Protein AF-A0A969KHZ1-F1 (afdb_monomer)

Structure (mmCIF, N/CA/C/O backbone):
data_AF-A0A969KHZ1-F1
#
_entry.id   AF-A0A969KHZ1-F1
#
loop_
_atom_site.group_PDB
_atom_site.id
_atom_site.type_symbol
_atom_site.label_atom_id
_atom_site.label_alt_id
_atom_site.label_comp_id
_atom_site.label_asym_id
_atom_site.label_entity_id
_atom_site.label_seq_id
_atom_site.pdbx_PDB_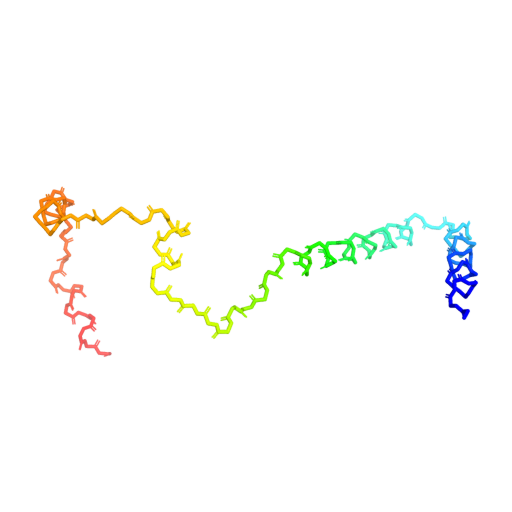ins_code
_atom_site.Cartn_x
_atom_site.Cartn_y
_atom_site.Cartn_z
_atom_site.occupancy
_atom_site.B_iso_or_equiv
_atom_site.auth_seq_id
_atom_site.auth_comp_id
_atom_site.auth_asym_id
_atom_site.auth_atom_id
_atom_site.pdbx_PDB_model_num
ATOM 1 N N . MET A 1 1 ? 36.018 -8.368 -14.379 1.00 44.25 1 MET A N 1
ATOM 2 C CA . MET A 1 1 ? 35.699 -7.680 -15.649 1.00 44.25 1 MET A CA 1
ATOM 3 C C . MET A 1 1 ? 34.342 -8.171 -16.155 1.00 44.25 1 MET A C 1
ATOM 5 O O . MET A 1 1 ? 34.276 -9.265 -16.685 1.00 44.25 1 MET A O 1
ATOM 9 N N . MET A 1 2 ? 33.254 -7.427 -15.921 1.00 46.97 2 MET A N 1
ATOM 10 C CA . MET A 1 2 ? 31.876 -7.800 -16.333 1.00 46.97 2 MET A CA 1
ATOM 11 C C . MET A 1 2 ? 31.159 -6.683 -17.117 1.00 46.97 2 MET A C 1
ATOM 13 O O . MET A 1 2 ? 30.016 -6.833 -17.529 1.00 46.97 2 MET A O 1
ATOM 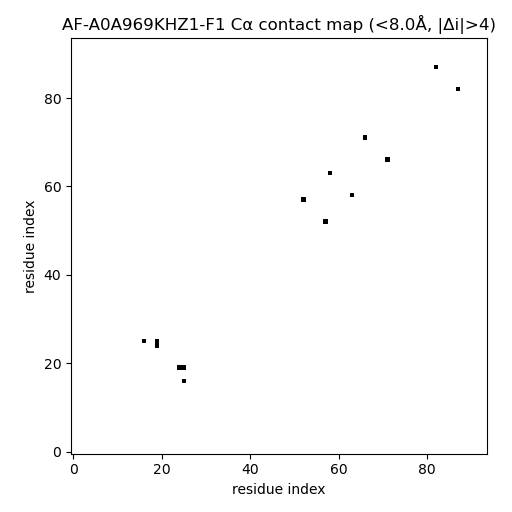17 N N . THR A 1 3 ? 31.819 -5.545 -17.337 1.00 57.31 3 THR A N 1
ATOM 18 C CA . THR A 1 3 ? 31.230 -4.364 -17.988 1.00 57.31 3 THR A CA 1
ATOM 19 C C . THR A 1 3 ? 31.350 -4.412 -19.512 1.00 57.31 3 THR A C 1
ATOM 21 O O . THR A 1 3 ? 30.425 -3.999 -20.206 1.00 57.31 3 THR A O 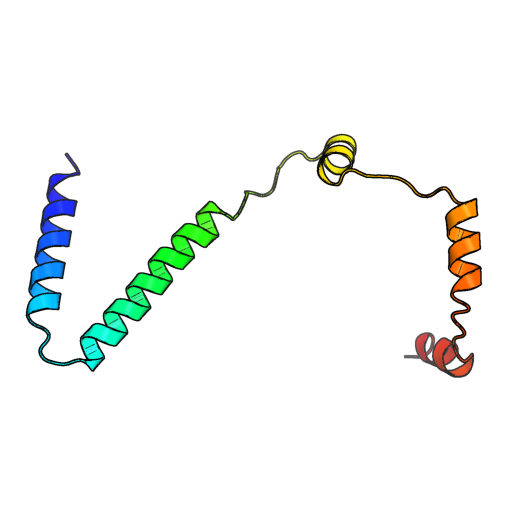1
ATOM 24 N N . GLY A 1 4 ? 32.429 -4.997 -20.047 1.00 66.75 4 GLY A N 1
ATOM 25 C CA . GLY A 1 4 ? 32.634 -5.136 -21.495 1.00 66.75 4 GLY A CA 1
ATOM 26 C C . GLY A 1 4 ? 31.576 -6.008 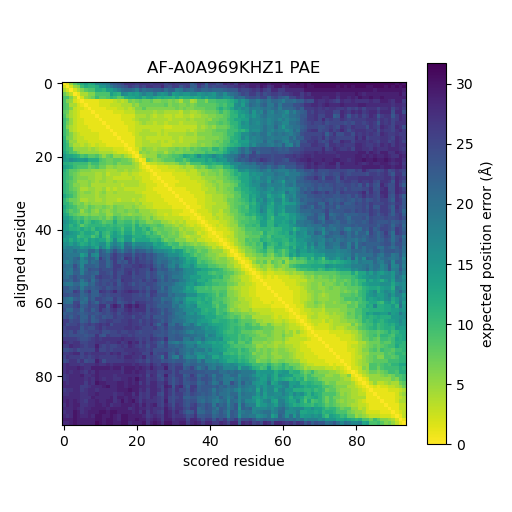-22.180 1.00 66.75 4 GLY A C 1
ATOM 27 O O . GLY A 1 4 ? 31.063 -5.632 -23.229 1.00 66.75 4 GLY A O 1
ATOM 28 N N . SER A 1 5 ? 31.181 -7.124 -21.560 1.00 77.81 5 SER A N 1
ATOM 29 C CA . SER A 1 5 ? 30.170 -8.049 -22.107 1.00 77.81 5 SER A CA 1
ATOM 30 C C . SER A 1 5 ? 28.786 -7.397 -22.244 1.00 77.81 5 SER A C 1
ATOM 32 O O . SER A 1 5 ? 28.102 -7.577 -23.251 1.00 77.81 5 SER A O 1
ATOM 34 N N . LEU A 1 6 ? 28.391 -6.560 -21.278 1.00 80.88 6 LEU A N 1
ATOM 35 C CA . LEU A 1 6 ? 27.103 -5.866 -21.318 1.00 80.88 6 LEU A CA 1
ATOM 36 C C . LEU A 1 6 ? 27.043 -4.823 -22.441 1.00 80.88 6 LEU A C 1
ATOM 38 O O . LEU A 1 6 ? 26.017 -4.697 -23.105 1.00 80.88 6 LEU A O 1
ATOM 42 N N . ILE A 1 7 ? 28.136 -4.088 -22.658 1.00 85.62 7 ILE A N 1
ATOM 43 C CA . ILE A 1 7 ? 28.229 -3.079 -23.720 1.00 85.62 7 ILE A CA 1
ATOM 44 C C . ILE A 1 7 ? 28.102 -3.744 -25.096 1.00 85.62 7 ILE A C 1
ATOM 46 O O . ILE A 1 7 ? 27.308 -3.287 -25.915 1.00 85.62 7 ILE A O 1
ATOM 50 N N . HIS A 1 8 ? 28.790 -4.870 -25.313 1.00 87.69 8 HIS A N 1
ATOM 51 C CA . HIS A 1 8 ? 28.685 -5.634 -26.562 1.00 87.69 8 HIS A CA 1
ATOM 52 C C . HIS A 1 8 ? 27.259 -6.139 -26.810 1.00 87.69 8 HIS A C 1
ATOM 54 O O . HIS A 1 8 ? 26.740 -5.993 -27.913 1.00 87.69 8 HIS A O 1
ATOM 60 N N . ARG A 1 9 ? 26.583 -6.665 -25.779 1.00 85.50 9 ARG A N 1
ATOM 61 C CA . ARG A 1 9 ? 25.189 -7.130 -25.899 1.00 85.50 9 ARG A CA 1
ATOM 62 C C . ARG A 1 9 ? 24.211 -6.002 -26.226 1.00 85.50 9 ARG A C 1
ATOM 64 O O . ARG A 1 9 ? 23.295 -6.211 -27.012 1.00 85.50 9 ARG A O 1
ATOM 71 N N . LYS A 1 10 ? 24.401 -4.809 -25.651 1.00 86.94 10 LYS A N 1
ATOM 72 C CA . LYS A 1 10 ? 23.587 -3.629 -25.989 1.00 86.94 10 LYS A CA 1
ATOM 73 C C . LYS A 1 10 ? 23.794 -3.207 -27.439 1.00 86.94 10 LYS A C 1
ATOM 75 O O . LYS A 1 10 ? 22.823 -2.899 -28.116 1.00 86.94 10 LYS A O 1
ATOM 80 N N . TYR A 1 11 ? 25.039 -3.213 -27.909 1.00 88.44 11 TYR A N 1
ATOM 81 C CA . TYR A 1 11 ? 25.350 -2.849 -29.287 1.00 88.44 11 TYR A CA 1
ATOM 82 C C . TYR A 1 11 ? 24.743 -3.836 -30.294 1.00 88.44 11 TYR A C 1
ATOM 84 O O . TYR A 1 11 ? 24.125 -3.400 -31.259 1.00 88.44 11 TYR A O 1
ATOM 92 N N . ALA A 1 12 ? 24.832 -5.144 -30.029 1.00 87.38 12 ALA A N 1
ATOM 93 C CA . ALA A 1 12 ? 24.205 -6.174 -30.863 1.00 87.38 12 ALA A CA 1
ATOM 94 C C . ALA A 1 12 ? 22.681 -5.984 -30.979 1.00 87.38 12 ALA A C 1
ATOM 96 O O . ALA A 1 12 ? 22.148 -5.986 -32.081 1.00 87.38 12 ALA A O 1
ATOM 97 N N . LEU A 1 13 ? 22.001 -5.710 -29.860 1.00 86.19 13 LEU A N 1
ATOM 98 C CA . LEU A 1 13 ? 20.560 -5.430 -29.853 1.00 86.19 13 LEU A CA 1
ATOM 99 C C . LEU A 1 13 ? 20.189 -4.175 -30.654 1.00 86.19 13 LEU A C 1
ATOM 101 O O . LEU A 1 13 ? 19.161 -4.161 -31.319 1.00 86.19 13 LEU A O 1
ATOM 105 N N . ILE A 1 14 ? 21.009 -3.120 -30.601 1.00 86.19 14 ILE A N 1
ATOM 106 C CA . ILE A 1 14 ? 20.778 -1.909 -31.403 1.00 86.19 14 ILE A CA 1
ATOM 107 C C . ILE A 1 14 ? 20.857 -2.244 -32.895 1.00 86.19 14 ILE A C 1
ATOM 109 O O . ILE A 1 14 ? 19.993 -1.812 -33.649 1.00 86.19 14 ILE A O 1
ATOM 113 N N . GLN A 1 15 ? 21.855 -3.028 -33.311 1.00 87.31 15 GLN A N 1
ATOM 114 C CA . GLN A 1 15 ? 22.004 -3.442 -34.710 1.00 87.31 15 GLN A CA 1
ATOM 115 C C . GLN A 1 15 ? 20.820 -4.298 -35.180 1.00 87.31 15 GLN A C 1
ATOM 117 O O . GLN A 1 15 ? 20.290 -4.059 -36.259 1.00 87.31 15 GLN A O 1
ATOM 122 N N . GLU A 1 16 ? 20.360 -5.239 -34.351 1.00 84.81 16 GLU A N 1
ATOM 123 C CA . GLU A 1 16 ? 19.179 -6.057 -34.654 1.00 84.81 16 GLU A CA 1
ATOM 124 C C . GLU A 1 16 ? 17.916 -5.199 -34.796 1.00 84.81 16 GLU A C 1
ATOM 126 O O . GLU A 1 16 ? 17.212 -5.319 -35.794 1.00 84.81 16 GLU A O 1
ATOM 131 N N . ILE A 1 17 ? 17.662 -4.274 -33.862 1.00 84.69 17 ILE A N 1
ATOM 132 C CA . ILE A 1 17 ? 16.513 -3.353 -33.930 1.00 84.69 17 ILE A CA 1
ATOM 133 C C . ILE A 1 17 ? 16.588 -2.464 -35.177 1.00 84.69 17 ILE A C 1
ATOM 135 O O . ILE A 1 17 ? 15.569 -2.235 -35.821 1.00 84.69 17 ILE A O 1
ATOM 139 N N . MET A 1 18 ? 17.781 -1.988 -35.541 1.00 83.38 18 MET A N 1
ATOM 140 C CA . MET A 1 18 ? 17.983 -1.180 -36.748 1.00 83.38 18 MET A CA 1
ATOM 141 C C . MET A 1 18 ? 17.747 -1.956 -38.047 1.00 83.38 18 MET A C 1
ATOM 143 O O . MET A 1 18 ? 17.475 -1.331 -39.066 1.00 83.38 18 MET A O 1
ATOM 147 N N . SER A 1 19 ? 17.858 -3.286 -38.021 1.00 84.75 19 SER A N 1
ATOM 148 C CA . SER A 1 19 ? 17.591 -4.152 -39.177 1.00 84.75 19 SER A CA 1
ATOM 149 C C . SER A 1 19 ? 16.122 -4.571 -39.321 1.00 84.75 19 SER A C 1
ATOM 151 O O . SER A 1 19 ? 15.782 -5.286 -40.259 1.00 84.75 19 SER A O 1
ATOM 153 N N . LEU A 1 20 ? 15.246 -4.168 -38.392 1.00 84.06 20 LEU A N 1
ATOM 154 C CA . LEU A 1 20 ? 13.816 -4.456 -38.477 1.00 84.06 20 LEU A CA 1
ATOM 155 C C . LEU A 1 20 ? 13.138 -3.481 -39.447 1.00 84.06 20 LEU A C 1
ATOM 157 O O . LEU A 1 20 ? 12.966 -2.307 -39.135 1.00 84.06 20 LEU A O 1
ATOM 161 N N . ASP A 1 21 ? 12.678 -3.993 -40.587 1.00 71.19 21 ASP A N 1
ATOM 162 C CA . ASP A 1 21 ? 11.976 -3.195 -41.606 1.00 71.19 21 ASP A CA 1
ATOM 163 C C . ASP A 1 21 ? 10.461 -3.058 -41.344 1.00 71.19 21 ASP A C 1
ATOM 165 O O . ASP A 1 21 ? 9.773 -2.240 -41.956 1.00 71.19 21 ASP A O 1
ATOM 169 N N . THR A 1 22 ? 9.910 -3.863 -40.430 1.00 75.00 22 THR A N 1
ATOM 170 C CA . THR A 1 22 ? 8.470 -3.920 -40.131 1.00 75.00 22 THR A CA 1
ATOM 171 C C . THR A 1 22 ? 8.107 -3.193 -38.841 1.00 75.00 22 THR A C 1
ATOM 173 O O . THR A 1 22 ? 8.561 -3.563 -37.756 1.00 75.00 22 THR A O 1
ATOM 176 N N . SER A 1 23 ? 7.187 -2.231 -38.961 1.00 75.50 23 SER A N 1
ATOM 177 C CA . SER A 1 23 ? 6.610 -1.457 -37.849 1.00 75.50 23 SER A CA 1
ATOM 178 C C . SER A 1 23 ? 6.055 -2.340 -36.721 1.00 75.50 23 SER A C 1
ATOM 180 O O . SER A 1 23 ? 6.245 -2.033 -35.546 1.00 75.50 23 SER A O 1
ATOM 182 N N . ASP A 1 24 ? 5.430 -3.469 -37.058 1.00 79.56 24 ASP A N 1
ATOM 183 C CA . ASP A 1 24 ? 4.830 -4.378 -36.072 1.00 79.56 24 ASP A CA 1
ATOM 184 C C . ASP A 1 24 ? 5.883 -5.018 -35.149 1.00 79.56 24 ASP A C 1
ATOM 186 O O . ASP A 1 24 ? 5.672 -5.158 -33.942 1.00 79.56 24 ASP A O 1
ATOM 190 N N . ALA A 1 25 ? 7.057 -5.361 -35.690 1.00 77.56 25 ALA A N 1
ATOM 191 C CA . ALA A 1 25 ? 8.148 -5.954 -34.916 1.00 77.56 25 ALA A CA 1
ATOM 192 C C . ALA A 1 25 ? 8.765 -4.945 -33.929 1.00 77.56 25 ALA A C 1
ATOM 194 O O . ALA A 1 25 ? 9.138 -5.309 -32.806 1.00 77.56 25 ALA A O 1
ATOM 195 N N . LEU A 1 26 ? 8.821 -3.666 -34.31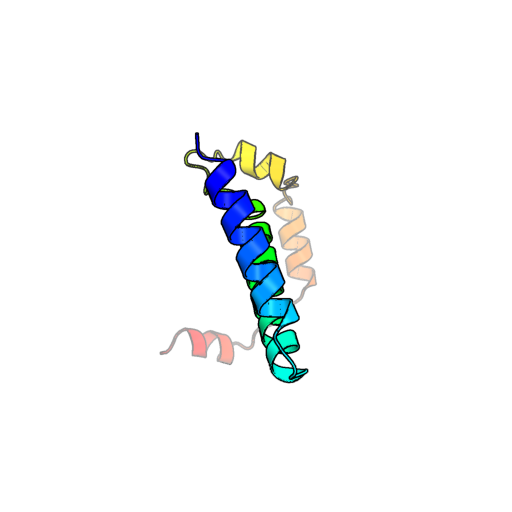4 1.00 81.88 26 LEU A N 1
ATOM 196 C CA . LEU A 1 26 ? 9.248 -2.579 -33.432 1.00 81.88 26 LEU A CA 1
ATOM 197 C C . LEU A 1 26 ? 8.244 -2.370 -32.297 1.00 81.88 26 LEU A C 1
ATOM 199 O O . LEU A 1 26 ? 8.641 -2.317 -31.133 1.00 81.88 26 LEU A O 1
ATOM 203 N N . GLN A 1 27 ? 6.948 -2.365 -32.608 1.00 84.50 27 GLN A N 1
ATOM 204 C CA . GLN A 1 27 ? 5.900 -2.193 -31.605 1.00 84.50 27 GLN A CA 1
ATOM 205 C C . GLN A 1 27 ? 5.911 -3.317 -30.555 1.00 84.50 27 GLN A C 1
ATOM 207 O O . GLN A 1 27 ? 5.817 -3.053 -29.354 1.00 84.50 27 GLN A O 1
ATOM 212 N N . LEU A 1 28 ? 6.094 -4.574 -30.972 1.00 84.69 28 LEU A N 1
ATOM 213 C CA . LEU A 1 28 ? 6.240 -5.703 -30.043 1.00 84.69 28 LEU A CA 1
ATOM 214 C C . LEU A 1 28 ? 7.468 -5.550 -29.136 1.00 84.69 28 LEU A C 1
ATOM 216 O O . LEU A 1 28 ? 7.400 -5.815 -27.931 1.00 84.69 28 LEU A O 1
ATOM 220 N N . SER A 1 29 ? 8.579 -5.075 -29.699 1.00 82.56 29 SER A N 1
ATOM 221 C CA . SER A 1 29 ? 9.818 -4.835 -28.956 1.00 82.56 29 SER A CA 1
ATOM 222 C C . SER A 1 29 ? 9.638 -3.733 -27.904 1.00 82.56 29 SER A C 1
ATOM 224 O O . SER A 1 29 ? 10.084 -3.877 -26.763 1.00 82.56 29 SER A O 1
ATOM 226 N N . GLU A 1 30 ? 8.921 -2.661 -28.242 1.00 85.62 30 GLU A N 1
ATOM 227 C CA . GLU A 1 30 ? 8.593 -1.575 -27.316 1.00 85.62 30 GLU A CA 1
ATOM 228 C C . GLU A 1 30 ? 7.706 -2.043 -26.159 1.00 85.62 30 GLU A C 1
ATOM 230 O O . GLU A 1 30 ? 8.007 -1.748 -24.998 1.00 85.62 30 GLU A O 1
ATOM 235 N N . VAL A 1 31 ? 6.656 -2.819 -26.446 1.00 88.69 31 VAL A N 1
ATOM 236 C CA . VAL A 1 31 ? 5.772 -3.390 -25.417 1.00 88.69 31 VAL A CA 1
ATOM 237 C C . VAL A 1 31 ? 6.570 -4.263 -24.449 1.00 88.69 31 VAL A C 1
ATOM 239 O O . VAL A 1 31 ? 6.446 -4.119 -23.229 1.00 88.69 31 VAL A O 1
ATOM 242 N N . GLN A 1 32 ? 7.454 -5.116 -24.966 1.00 85.69 32 GLN A N 1
ATOM 243 C CA . GLN A 1 32 ? 8.283 -5.986 -24.136 1.00 85.69 32 GLN A CA 1
ATOM 244 C C . GLN A 1 32 ? 9.231 -5.180 -23.231 1.00 85.69 32 GLN A C 1
ATOM 246 O O . GLN A 1 32 ? 9.378 -5.490 -22.044 1.00 85.69 32 GLN A O 1
ATOM 251 N N . LEU A 1 33 ? 9.837 -4.109 -23.755 1.00 85.94 33 LEU A N 1
ATOM 252 C CA . LEU A 1 33 ? 10.690 -3.205 -22.979 1.00 85.94 33 LEU A CA 1
ATOM 253 C C . LEU A 1 33 ? 9.909 -2.475 -21.881 1.00 85.94 33 LEU A C 1
ATOM 255 O O . LEU A 1 33 ? 10.421 -2.315 -20.769 1.00 85.94 33 LEU A O 1
ATOM 259 N N . GLN A 1 34 ? 8.672 -2.062 -22.160 1.00 87.19 34 GLN A N 1
ATOM 260 C CA . GLN A 1 34 ? 7.796 -1.450 -21.161 1.00 87.19 34 GLN A CA 1
ATOM 261 C C . GLN A 1 34 ? 7.457 -2.431 -20.036 1.00 87.19 34 GLN A C 1
ATOM 263 O O . GLN A 1 34 ? 7.562 -2.066 -18.867 1.00 87.19 34 GLN A O 1
ATOM 268 N N . ILE A 1 35 ? 7.153 -3.692 -20.355 1.00 86.62 35 ILE A N 1
ATOM 269 C CA . ILE A 1 35 ? 6.878 -4.731 -19.349 1.00 86.62 35 ILE A CA 1
ATOM 270 C C . ILE A 1 35 ? 8.087 -4.944 -18.431 1.00 86.62 35 ILE A C 1
ATOM 272 O O . ILE A 1 35 ? 7.929 -5.047 -17.214 1.00 86.62 35 ILE A O 1
ATOM 276 N N . VAL A 1 36 ? 9.304 -4.995 -18.982 1.00 84.69 36 VAL A N 1
ATOM 277 C CA . VAL A 1 36 ? 10.526 -5.169 -18.178 1.00 84.69 36 VAL A CA 1
ATOM 278 C C . VAL A 1 36 ? 10.758 -3.966 -17.261 1.00 84.69 36 VAL A C 1
ATOM 280 O O . VAL A 1 36 ? 11.009 -4.155 -16.070 1.00 84.69 36 VAL A O 1
ATOM 283 N N . LYS A 1 37 ? 10.600 -2.738 -17.775 1.00 83.75 37 LYS A N 1
ATOM 284 C CA . LYS A 1 37 ? 10.710 -1.509 -16.970 1.00 83.75 37 LYS A CA 1
ATOM 285 C C . LYS A 1 37 ? 9.669 -1.470 -15.852 1.00 83.75 37 LYS A C 1
ATOM 287 O O . LYS A 1 37 ? 10.012 -1.185 -14.709 1.00 83.75 37 LYS A O 1
ATOM 292 N N . GLN A 1 38 ? 8.415 -1.800 -16.156 1.00 80.69 38 GLN A N 1
ATOM 293 C CA . GLN A 1 38 ? 7.338 -1.832 -15.166 1.00 80.69 38 GLN A CA 1
ATOM 294 C C . GLN A 1 38 ? 7.564 -2.907 -14.103 1.00 80.69 38 GLN A C 1
ATOM 296 O O . GLN A 1 38 ? 7.364 -2.634 -12.923 1.00 80.69 38 GLN A O 1
ATOM 301 N N . LYS A 1 39 ? 8.040 -4.101 -14.480 1.00 78.31 39 LYS A N 1
ATOM 302 C CA . LYS A 1 39 ? 8.420 -5.146 -13.517 1.00 78.31 39 LYS A CA 1
ATOM 303 C C . LYS A 1 39 ? 9.522 -4.666 -12.582 1.00 78.31 39 LYS A C 1
ATOM 305 O O . LYS A 1 39 ? 9.420 -4.868 -11.378 1.00 78.31 39 LYS A O 1
ATOM 310 N N . GLU A 1 40 ? 10.556 -4.015 -13.105 1.00 78.44 40 GLU A N 1
ATOM 311 C CA . GLU A 1 40 ? 11.641 -3.485 -12.278 1.00 78.44 40 GLU A CA 1
ATOM 312 C C . GLU A 1 40 ? 11.135 -2.413 -11.299 1.00 78.44 40 GLU A C 1
ATOM 314 O O . GLU A 1 40 ? 11.517 -2.412 -10.130 1.00 78.44 40 GLU A O 1
ATOM 319 N N . VAL A 1 41 ? 10.226 -1.540 -11.743 1.00 78.56 41 VAL A N 1
ATOM 320 C CA . VAL A 1 41 ? 9.571 -0.540 -10.885 1.00 78.56 41 VAL A CA 1
ATOM 321 C C . VAL A 1 41 ? 8.692 -1.205 -9.822 1.00 78.56 41 VAL A C 1
ATOM 323 O O . VAL A 1 41 ? 8.793 -0.848 -8.651 1.00 78.56 41 VAL A O 1
ATOM 326 N N . PHE A 1 42 ? 7.884 -2.200 -10.194 1.00 77.69 42 PHE A N 1
ATOM 327 C CA . PHE A 1 42 ? 7.037 -2.954 -9.270 1.00 77.69 42 PHE A CA 1
ATOM 328 C C . PHE A 1 42 ? 7.867 -3.640 -8.182 1.00 77.69 42 PHE A C 1
ATOM 330 O O . PHE A 1 42 ? 7.585 -3.481 -6.998 1.00 77.69 42 PHE A O 1
ATOM 337 N N . TRP A 1 43 ? 8.939 -4.340 -8.561 1.00 75.75 43 TRP A N 1
ATOM 338 C CA . TRP A 1 43 ? 9.817 -5.014 -7.604 1.00 75.75 43 TRP A CA 1
ATOM 339 C C . TRP A 1 43 ? 10.618 -4.039 -6.736 1.00 75.75 43 TRP A C 1
ATOM 341 O O . TRP A 1 43 ? 10.873 -4.342 -5.575 1.00 75.75 43 TRP A O 1
ATOM 351 N N . LYS A 1 44 ? 10.970 -2.854 -7.249 1.00 76.38 44 LYS A N 1
ATOM 352 C CA . LYS A 1 44 ? 11.561 -1.776 -6.436 1.00 76.38 44 LYS A CA 1
ATOM 353 C C . LYS A 1 44 ? 10.560 -1.165 -5.450 1.00 76.38 44 LYS A C 1
ATOM 355 O O . LYS A 1 44 ? 10.965 -0.731 -4.375 1.00 76.38 44 LYS A O 1
ATOM 360 N N . ALA A 1 45 ? 9.276 -1.112 -5.805 1.00 75.06 45 ALA A N 1
ATOM 361 C CA . ALA A 1 45 ? 8.208 -0.597 -4.948 1.00 75.06 45 ALA A CA 1
ATOM 362 C C . ALA A 1 45 ? 7.717 -1.630 -3.918 1.00 75.06 45 ALA A C 1
ATOM 364 O O . ALA A 1 45 ? 7.244 -1.255 -2.842 1.00 75.06 45 ALA A O 1
ATOM 365 N N . ALA A 1 46 ? 7.846 -2.922 -4.226 1.00 76.00 46 ALA A N 1
ATOM 366 C CA . ALA A 1 46 ? 7.506 -4.015 -3.332 1.00 76.00 46 ALA A CA 1
ATOM 367 C C . ALA A 1 46 ? 8.454 -4.024 -2.123 1.00 76.00 46 ALA A C 1
ATOM 369 O O . ALA A 1 46 ? 9.583 -4.513 -2.177 1.00 76.00 46 ALA A O 1
ATOM 370 N N . LYS A 1 47 ? 7.989 -3.473 -0.999 1.00 70.44 47 LYS A N 1
ATOM 371 C CA . LYS A 1 47 ? 8.715 -3.573 0.268 1.00 70.44 47 LYS A CA 1
ATOM 372 C C . LYS A 1 47 ? 8.679 -5.029 0.752 1.00 70.44 47 LYS A C 1
ATOM 374 O O . LYS A 1 47 ? 7.603 -5.629 0.757 1.00 70.44 47 LYS A O 1
ATOM 379 N N . PRO A 1 48 ? 9.813 -5.604 1.185 1.00 76.06 48 P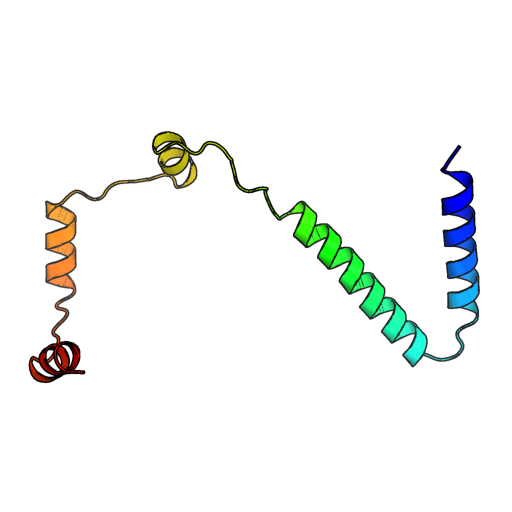RO A N 1
ATOM 380 C CA . PRO A 1 48 ? 9.824 -6.950 1.747 1.00 76.06 48 PRO A CA 1
ATOM 381 C C . PRO A 1 48 ? 8.931 -7.019 2.992 1.00 76.06 48 PRO A C 1
ATOM 383 O O . PRO A 1 48 ? 8.862 -6.056 3.764 1.00 76.06 48 PRO A O 1
ATOM 386 N N . MET A 1 49 ? 8.280 -8.168 3.216 1.00 74.00 49 MET A N 1
ATOM 387 C CA . MET A 1 49 ? 7.558 -8.411 4.469 1.00 74.00 49 MET A CA 1
ATOM 388 C C . MET A 1 49 ? 8.519 -8.255 5.648 1.00 74.00 49 MET A C 1
ATOM 390 O O . MET A 1 49 ? 9.594 -8.860 5.692 1.00 74.00 49 MET A O 1
ATOM 394 N N . ARG A 1 50 ? 8.136 -7.416 6.612 1.00 79.44 50 ARG A N 1
ATOM 395 C CA . ARG A 1 50 ? 8.934 -7.190 7.816 1.00 79.44 50 ARG A CA 1
ATOM 396 C C . ARG A 1 50 ? 8.835 -8.415 8.714 1.00 79.44 50 ARG A C 1
ATOM 398 O O . ARG A 1 50 ? 7.739 -8.827 9.069 1.00 79.44 50 ARG A O 1
ATOM 405 N N . LYS A 1 51 ? 9.987 -8.966 9.101 1.00 77.62 51 LYS A N 1
ATOM 406 C CA . LYS A 1 51 ? 10.065 -10.145 9.980 1.00 77.62 51 LYS A CA 1
ATOM 407 C C . LYS A 1 51 ? 9.588 -9.855 11.405 1.00 77.62 51 LYS A C 1
ATOM 409 O O . LYS A 1 51 ? 9.045 -10.739 12.047 1.00 77.62 51 LYS A O 1
ATOM 414 N N . ASN A 1 52 ? 9.774 -8.616 11.862 1.00 81.81 52 ASN A N 1
ATOM 415 C CA . ASN A 1 52 ? 9.369 -8.150 13.182 1.00 81.81 52 ASN A CA 1
ATOM 416 C C . ASN A 1 52 ? 8.492 -6.909 13.003 1.00 81.81 52 ASN A C 1
ATOM 418 O O . 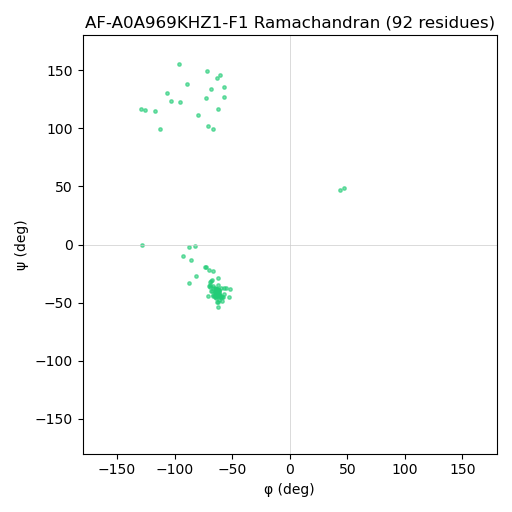ASN A 1 52 ? 8.957 -5.890 12.485 1.00 81.81 52 ASN A O 1
ATOM 422 N N . LEU A 1 53 ? 7.228 -7.008 13.404 1.00 85.94 53 LEU A N 1
ATOM 423 C CA . LEU A 1 53 ? 6.260 -5.919 13.358 1.00 85.94 53 LEU A CA 1
ATOM 424 C C . LEU A 1 53 ? 5.616 -5.810 14.739 1.00 85.94 53 LEU A C 1
ATOM 426 O O . LEU A 1 53 ? 4.981 -6.756 15.198 1.00 85.94 53 LEU A O 1
ATOM 430 N N . THR A 1 54 ? 5.809 -4.680 15.418 1.00 89.56 54 THR A N 1
ATOM 431 C CA . THR A 1 54 ? 5.155 -4.417 16.705 1.00 89.56 54 THR A CA 1
ATOM 432 C C . THR A 1 54 ? 3.897 -3.582 16.501 1.00 89.56 54 THR A C 1
ATOM 434 O O . THR A 1 54 ? 3.781 -2.820 15.538 1.00 89.56 54 THR A O 1
ATOM 437 N N . LEU A 1 55 ? 2.956 -3.695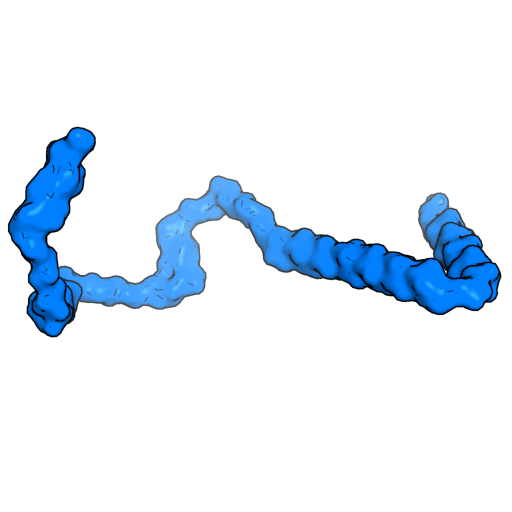 17.437 1.00 87.88 55 LEU A N 1
ATOM 438 C CA . LEU A 1 55 ? 1.716 -2.918 17.426 1.00 87.88 55 LEU A CA 1
ATOM 439 C C . LEU A 1 55 ? 1.974 -1.403 17.418 1.00 87.88 55 LEU A C 1
ATOM 441 O O . LEU A 1 55 ? 1.291 -0.672 16.706 1.00 87.88 55 LEU A O 1
ATOM 445 N N . ASP A 1 56 ? 2.991 -0.932 18.140 1.00 88.56 56 ASP A N 1
ATOM 446 C CA . ASP A 1 56 ? 3.341 0.493 18.189 1.00 88.56 56 ASP A CA 1
ATOM 447 C C . ASP A 1 56 ? 3.857 1.015 16.845 1.00 88.56 56 ASP A C 1
ATOM 449 O O . ASP A 1 56 ? 3.530 2.133 16.441 1.00 88.56 56 ASP A O 1
ATOM 453 N N . MET A 1 57 ? 4.620 0.195 16.112 1.00 88.75 57 MET A N 1
ATOM 454 C CA . MET A 1 57 ? 5.067 0.538 14.761 1.00 88.75 57 MET A CA 1
ATOM 455 C C . MET A 1 57 ? 3.878 0.683 13.812 1.00 88.75 57 MET A C 1
ATOM 457 O O . MET A 1 57 ? 3.819 1.656 13.064 1.00 88.75 57 MET A O 1
ATOM 461 N N . ILE A 1 58 ? 2.911 -0.236 13.883 1.00 89.31 58 ILE A N 1
ATOM 462 C CA . ILE A 1 58 ? 1.693 -0.181 13.063 1.00 89.31 58 ILE A CA 1
ATOM 463 C C . ILE A 1 58 ? 0.892 1.081 13.388 1.00 89.31 58 ILE A C 1
ATOM 465 O O . ILE A 1 58 ? 0.545 1.836 12.482 1.00 89.31 58 ILE A O 1
ATOM 469 N N . LYS A 1 59 ? 0.650 1.353 14.679 1.00 90.81 59 LYS A N 1
ATOM 470 C CA . LYS A 1 59 ? -0.095 2.538 15.126 1.00 90.81 59 LYS A CA 1
ATOM 471 C C . LYS A 1 59 ? 0.544 3.834 14.629 1.00 90.81 59 LYS A C 1
ATOM 473 O O . LYS A 1 59 ? -0.163 4.724 14.165 1.00 90.81 59 LYS A O 1
ATOM 478 N N . LYS A 1 60 ? 1.876 3.933 14.686 1.00 89.38 60 LYS A N 1
ATOM 479 C CA . LYS A 1 60 ? 2.617 5.103 14.199 1.00 89.38 60 LYS A CA 1
ATOM 480 C C . LYS A 1 60 ? 2.512 5.267 12.683 1.00 89.38 60 LYS A C 1
ATOM 482 O O . LYS A 1 60 ? 2.323 6.380 12.207 1.00 89.38 60 LYS A O 1
ATOM 487 N N . GLU A 1 61 ? 2.636 4.179 11.927 1.00 88.00 61 GLU A N 1
ATOM 488 C CA . GLU A 1 61 ? 2.572 4.217 10.460 1.00 88.00 61 GLU A CA 1
ATOM 489 C C . GLU A 1 61 ? 1.174 4.517 9.927 1.00 88.00 61 GLU A C 1
ATOM 491 O O . GLU A 1 61 ? 1.037 5.227 8.936 1.00 88.00 61 GLU A O 1
ATOM 496 N N . GLN A 1 62 ? 0.143 4.009 10.597 1.00 88.88 62 GLN A N 1
ATOM 497 C CA . GLN A 1 62 ? -1.252 4.251 10.237 1.00 88.88 62 GLN A CA 1
ATOM 498 C C . GLN A 1 62 ? -1.785 5.588 10.761 1.00 88.88 62 GLN A C 1
ATOM 500 O O . GLN A 1 62 ? -2.945 5.903 10.510 1.00 88.88 62 GLN A O 1
ATOM 505 N N . ASN A 1 63 ? -0.969 6.360 11.495 1.00 90.69 63 ASN A N 1
ATOM 506 C CA . ASN A 1 63 ? -1.420 7.535 12.242 1.00 90.69 63 ASN A CA 1
ATOM 507 C C . ASN A 1 63 ? -2.693 7.217 13.052 1.00 90.69 63 ASN A C 1
ATOM 509 O O . ASN A 1 63 ? -3.714 7.895 12.944 1.00 90.69 63 ASN A O 1
ATOM 513 N N . TYR A 1 64 ? -2.649 6.106 13.790 1.00 91.56 64 TYR A N 1
ATOM 514 C CA . TYR A 1 64 ? -3.820 5.519 14.423 1.00 91.56 64 TYR A CA 1
ATOM 515 C C . TYR A 1 64 ? -4.430 6.471 15.456 1.00 91.56 64 TYR A C 1
ATOM 517 O O . TYR A 1 64 ? -3.814 6.793 16.473 1.00 91.56 64 TYR A O 1
ATOM 525 N N . GLN A 1 65 ? -5.665 6.883 15.186 1.00 90.38 65 GLN A N 1
ATOM 526 C CA . GLN A 1 65 ? -6.496 7.720 16.043 1.00 90.38 65 GLN A CA 1
ATOM 527 C C . GLN A 1 65 ? -7.660 6.845 16.523 1.00 90.38 65 GLN A C 1
ATOM 529 O O . GLN A 1 65 ? -8.583 6.598 15.742 1.00 90.38 65 GLN A O 1
ATOM 534 N N . PRO A 1 66 ? -7.609 6.295 17.751 1.00 88.50 66 PRO A N 1
ATOM 535 C CA . PRO A 1 66 ? -8.698 5.468 18.248 1.00 88.50 66 PRO A CA 1
ATOM 536 C C . PRO A 1 66 ? -9.982 6.293 18.355 1.00 88.50 66 PRO A C 1
ATOM 538 O O . PRO A 1 66 ? -9.951 7.462 18.735 1.00 88.50 66 PRO A O 1
ATOM 541 N N . ILE A 1 67 ? -11.109 5.655 18.057 1.00 91.31 67 ILE A N 1
ATOM 542 C CA . ILE A 1 67 ? -12.429 6.160 18.425 1.00 91.31 67 ILE A CA 1
ATOM 543 C C . ILE A 1 67 ? -12.775 5.623 19.812 1.00 91.31 67 ILE A C 1
ATOM 545 O O . ILE A 1 67 ? -12.493 4.461 20.113 1.00 91.31 67 ILE A O 1
ATOM 549 N N . ASP A 1 68 ? -13.346 6.460 20.672 1.00 93.00 68 ASP A N 1
ATOM 550 C CA . ASP A 1 68 ? -13.872 5.985 21.943 1.00 93.00 68 ASP A CA 1
ATOM 551 C C . ASP A 1 68 ? -15.154 5.173 21.721 1.00 93.00 68 ASP A C 1
ATOM 553 O O . ASP A 1 68 ? -15.919 5.406 20.781 1.00 93.00 68 ASP A O 1
ATOM 557 N N . GLU A 1 69 ? -15.375 4.205 22.605 1.00 91.56 69 GLU A N 1
ATOM 558 C CA . GLU A 1 69 ? -16.506 3.281 22.543 1.00 91.56 69 GLU A CA 1
ATOM 559 C C . GLU A 1 69 ? -17.845 4.020 22.440 1.00 91.56 69 GLU A C 1
ATOM 561 O O . GLU A 1 69 ? -18.685 3.699 21.599 1.00 91.56 69 GLU A O 1
ATOM 566 N N . LYS A 1 70 ? -18.018 5.063 23.256 1.00 93.38 70 LYS A N 1
ATOM 567 C CA . LYS A 1 70 ? -19.251 5.843 23.299 1.00 93.38 70 LYS A CA 1
ATOM 568 C C . LYS A 1 70 ? -19.514 6.533 21.959 1.00 93.38 70 LYS A C 1
ATOM 570 O O . LYS A 1 70 ? -20.595 6.375 21.398 1.00 93.38 70 LYS A O 1
ATOM 575 N N . THR A 1 71 ? -18.523 7.224 21.400 1.00 91.88 71 THR A N 1
ATOM 576 C CA . THR A 1 71 ? -18.633 7.872 20.085 1.00 91.88 71 THR A CA 1
ATOM 577 C C . THR A 1 71 ? -18.864 6.861 18.966 1.00 91.88 71 THR A C 1
ATOM 579 O O . THR A 1 71 ? -19.571 7.169 18.005 1.00 91.88 71 THR A O 1
ATOM 582 N N . PHE A 1 72 ? -18.288 5.659 19.054 1.00 93.44 72 PHE A N 1
ATOM 583 C CA . PHE A 1 72 ? -18.559 4.597 18.088 1.00 93.44 72 PHE A CA 1
ATOM 584 C C . PHE A 1 72 ? -20.035 4.190 18.109 1.00 93.44 72 PHE A C 1
ATOM 586 O O . PHE A 1 72 ? -20.683 4.250 17.065 1.00 93.44 72 PHE A O 1
ATOM 593 N N . PHE A 1 73 ? -20.583 3.846 19.277 1.00 91.19 73 PHE A N 1
ATOM 594 C CA . PHE A 1 73 ? -21.979 3.418 19.384 1.00 91.19 73 PHE A CA 1
ATOM 595 C C . PHE A 1 73 ? -22.969 4.540 19.066 1.00 91.19 73 PHE A C 1
ATOM 597 O O . PHE A 1 73 ? -23.976 4.289 18.408 1.00 91.19 73 PHE A O 1
ATOM 604 N N . GLU A 1 74 ? -22.664 5.787 19.431 1.00 93.00 74 GLU A N 1
ATOM 605 C CA . GLU A 1 74 ? -23.468 6.944 19.021 1.00 93.00 74 GLU A CA 1
ATOM 606 C C . GLU A 1 74 ? -23.496 7.119 17.498 1.00 93.00 74 GLU A C 1
ATOM 608 O O . GLU A 1 74 ? -24.533 7.465 16.933 1.00 93.00 74 GLU A O 1
ATOM 613 N N . LYS A 1 75 ? -22.369 6.896 16.811 1.00 91.44 75 LYS A N 1
ATOM 614 C CA . LYS A 1 75 ? -22.323 6.944 15.344 1.00 91.44 75 LYS A CA 1
ATOM 615 C C . LYS A 1 75 ? -23.043 5.755 14.728 1.00 91.44 75 LYS A C 1
ATOM 617 O O . LYS A 1 75 ? -23.804 5.971 13.799 1.00 91.44 75 LYS A O 1
ATOM 622 N N . ALA A 1 76 ? -22.833 4.546 15.243 1.00 88.69 76 ALA A N 1
ATOM 623 C CA . ALA A 1 76 ? -23.459 3.327 14.738 1.00 88.69 76 ALA A CA 1
ATOM 624 C C . ALA A 1 76 ? -24.989 3.396 14.834 1.00 88.69 76 ALA A C 1
ATOM 626 O O . ALA A 1 76 ? -25.669 3.122 13.851 1.00 88.69 76 ALA A O 1
ATOM 627 N N . ALA A 1 77 ? -25.522 3.863 15.969 1.00 87.38 77 ALA A N 1
ATOM 628 C CA . ALA A 1 77 ? -26.957 4.065 16.147 1.00 87.38 77 ALA A CA 1
ATOM 629 C C . ALA A 1 77 ? -27.538 5.053 15.122 1.00 87.38 77 ALA A C 1
ATOM 631 O O . ALA A 1 77 ? -28.627 4.827 14.615 1.00 87.38 77 ALA A O 1
ATOM 632 N N . LYS A 1 78 ? -26.792 6.108 14.760 1.00 90.75 78 LYS A N 1
ATOM 633 C CA . LYS A 1 78 ? -27.209 7.078 13.729 1.00 90.75 78 LYS A CA 1
ATOM 634 C C . LYS A 1 78 ? -27.216 6.522 12.310 1.00 90.75 78 LYS A C 1
ATOM 636 O O . LYS A 1 78 ? -27.833 7.138 11.450 1.00 90.75 78 LYS A O 1
ATOM 641 N N . VAL A 1 79 ? -26.477 5.446 12.031 1.00 88.62 79 VAL A N 1
ATOM 642 C CA . VAL A 1 79 ? -26.500 4.833 10.694 1.00 88.62 79 VAL A CA 1
ATOM 643 C C . VAL A 1 79 ? -27.825 4.099 10.468 1.00 88.62 79 VAL A C 1
ATOM 645 O O . VAL A 1 79 ? -28.170 3.888 9.313 1.00 88.62 79 VAL A O 1
ATOM 648 N N . GLU A 1 80 ? -28.567 3.763 11.538 1.00 80.31 80 GLU A N 1
ATOM 649 C CA . GLU A 1 80 ? -29.881 3.097 11.477 1.00 80.31 80 GLU A CA 1
ATOM 650 C C . GLU A 1 80 ? -29.886 1.945 10.458 1.00 80.31 80 GLU A C 1
ATOM 652 O O . GLU A 1 80 ? -30.758 1.839 9.599 1.00 80.31 80 GLU A O 1
ATOM 657 N N . VAL A 1 81 ? -28.849 1.097 10.510 1.00 78.31 81 VAL A N 1
ATOM 658 C CA . VAL A 1 81 ? -28.773 -0.084 9.646 1.00 78.31 81 VAL A CA 1
ATOM 659 C C . VAL A 1 81 ? -29.815 -1.079 10.135 1.00 78.31 81 VAL A C 1
ATOM 661 O O . VAL A 1 81 ? -29.617 -1.752 11.146 1.00 78.31 81 VAL A O 1
ATOM 664 N N . GLU A 1 82 ? -30.930 -1.139 9.422 1.00 79.88 82 GLU A N 1
ATOM 665 C CA . GLU A 1 82 ? -31.967 -2.140 9.615 1.00 79.88 82 GLU A CA 1
ATOM 666 C C . GLU A 1 82 ? -31.737 -3.293 8.638 1.00 79.88 82 GLU A C 1
ATOM 668 O O . GLU A 1 82 ? -31.695 -3.102 7.422 1.00 79.88 82 GLU A O 1
ATOM 673 N N . GLU A 1 83 ? -31.587 -4.499 9.178 1.00 79.56 83 GLU A N 1
ATOM 674 C CA . GLU A 1 83 ? -31.547 -5.731 8.395 1.00 79.56 83 GLU A CA 1
ATOM 675 C C . GLU A 1 83 ? -32.868 -6.482 8.604 1.00 79.56 83 GLU A C 1
ATOM 677 O O . GLU A 1 83 ? -33.293 -6.666 9.753 1.00 79.56 83 GLU A O 1
ATOM 682 N N . PRO A 1 84 ? -33.548 -6.916 7.527 1.00 88.19 84 PRO A N 1
ATOM 683 C CA . PRO A 1 84 ? -34.740 -7.739 7.651 1.00 88.19 84 PRO A CA 1
ATOM 684 C C . PRO A 1 84 ? -34.435 -9.014 8.437 1.00 88.19 84 PRO A C 1
ATOM 686 O O . PRO A 1 84 ? -33.442 -9.697 8.189 1.00 88.19 84 PRO A O 1
ATOM 689 N N . LEU A 1 85 ? -35.326 -9.369 9.366 1.00 84.25 85 LEU A N 1
ATOM 690 C CA . LEU A 1 85 ? -35.178 -10.583 10.172 1.00 84.25 85 LEU A CA 1
ATOM 691 C C . 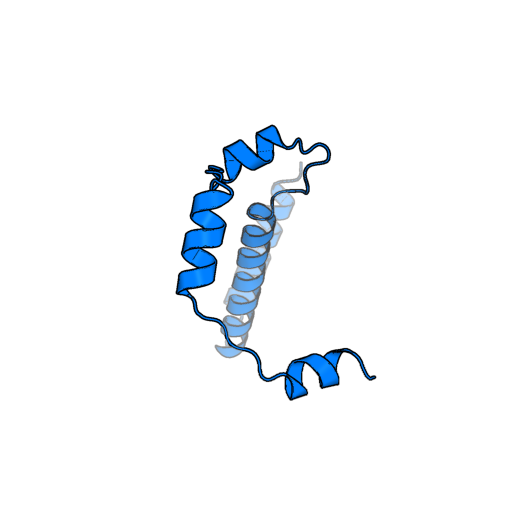LEU A 1 85 ? -35.018 -11.834 9.293 1.00 84.25 85 LEU A C 1
ATOM 693 O O . LEU A 1 85 ? -34.226 -12.714 9.620 1.00 84.25 85 LEU A O 1
ATOM 697 N N . ASP A 1 86 ? -35.736 -11.889 8.173 1.00 86.19 86 ASP A N 1
ATOM 698 C CA . ASP A 1 86 ? -35.687 -13.011 7.236 1.00 86.19 86 ASP A CA 1
ATOM 699 C C . ASP A 1 86 ? -34.295 -13.172 6.598 1.00 86.19 86 ASP A C 1
ATOM 701 O O . ASP A 1 86 ? -33.805 -14.296 6.479 1.00 86.19 86 ASP A O 1
ATOM 705 N N . ASP A 1 87 ? -33.619 -12.063 6.277 1.00 85.44 87 ASP A N 1
ATOM 706 C CA . ASP A 1 87 ? -32.261 -12.074 5.719 1.00 85.44 87 ASP A CA 1
ATOM 707 C C . ASP A 1 87 ? -31.243 -12.558 6.763 1.00 85.44 87 ASP A C 1
ATOM 709 O O . ASP A 1 87 ? -30.374 -13.377 6.462 1.00 85.44 87 ASP A O 1
ATOM 713 N N . LEU A 1 88 ? -31.398 -12.132 8.023 1.00 84.06 88 LEU A N 1
ATOM 714 C CA . LEU A 1 88 ? -30.568 -12.599 9.139 1.00 84.06 88 LEU A CA 1
ATOM 715 C C . LEU A 1 88 ? -30.745 -14.102 9.404 1.00 84.06 88 LEU A C 1
ATOM 717 O O . LEU A 1 88 ? -29.775 -14.812 9.679 1.00 84.06 88 LEU A O 1
ATOM 721 N N . LEU A 1 89 ? -31.980 -14.602 9.316 1.00 86.62 89 LEU A N 1
ATOM 722 C CA . LEU A 1 89 ? -32.294 -16.020 9.508 1.00 86.62 89 LEU A CA 1
ATOM 723 C C . LEU A 1 89 ? -31.754 -16.889 8.364 1.00 86.62 89 LEU A C 1
ATOM 725 O O . LEU A 1 89 ? -31.251 -17.989 8.617 1.00 86.62 89 LEU A O 1
ATOM 729 N N . ALA A 1 90 ? -31.785 -16.383 7.129 1.00 88.69 90 ALA A N 1
ATOM 730 C CA . ALA A 1 90 ? -31.208 -17.059 5.971 1.00 88.69 90 ALA A CA 1
ATOM 731 C C . ALA A 1 90 ? -29.685 -17.260 6.099 1.00 88.69 90 ALA A C 1
ATOM 733 O O . ALA A 1 90 ? -29.157 -18.244 5.595 1.00 88.69 90 ALA A O 1
ATOM 734 N N . MET A 1 91 ? -28.964 -16.395 6.826 1.00 85.62 91 MET A N 1
ATOM 735 C CA . MET A 1 91 ? -27.519 -16.562 7.065 1.00 85.62 91 MET A CA 1
ATOM 736 C C . MET A 1 91 ? -27.172 -17.683 8.060 1.00 85.62 91 MET A C 1
ATOM 738 O O . MET A 1 91 ? -26.031 -18.147 8.090 1.00 85.62 91 MET A O 1
ATOM 742 N N . LEU A 1 92 ? -28.126 -18.113 8.894 1.00 85.88 92 LEU A N 1
ATOM 743 C CA . LEU A 1 92 ? -27.927 -19.159 9.909 1.00 85.88 92 LEU A CA 1
ATOM 744 C C . LEU A 1 92 ? -28.289 -20.563 9.410 1.00 85.88 92 LEU A C 1
ATOM 746 O O . LEU A 1 92 ? -28.007 -21.547 10.096 1.00 85.88 92 LEU A O 1
ATOM 750 N N . THR A 1 93 ? -28.917 -20.662 8.238 1.00 68.62 93 THR A N 1
ATOM 751 C CA . THR A 1 93 ? -29.349 -21.929 7.644 1.00 68.62 93 THR A CA 1
ATOM 752 C C . THR A 1 93 ? -28.613 -22.151 6.316 1.00 68.62 93 THR A C 1
ATOM 754 O O . THR A 1 93 ? -28.759 -21.330 5.417 1.00 68.62 93 THR A O 1
ATOM 757 N N . PRO A 1 94 ? -27.758 -23.190 6.203 1.00 63.00 94 PRO A N 1
ATOM 758 C CA . PRO A 1 94 ? -27.002 -23.476 4.981 1.00 63.00 94 PRO A CA 1
ATOM 759 C C . PRO A 1 94 ? -27.876 -23.948 3.814 1.00 63.00 94 PRO A C 1
ATOM 761 O O . PRO A 1 94 ? -28.941 -24.557 4.072 1.00 63.00 94 PRO A O 1
#

Foldseek 3Di:
DPVVVVVVVVVVVVVVLVPDPDPVVNVVVVVVVVVVVVVVVVVVVDDDDDPDDDPVNVCVVVVPDDDDPVNVVVVVVVVVDDDDPVVVVVVVPD

Sequence (94 aa):
MMTGSLIHRKYALIQEIMSLDTSDALQLSEVQLQIVKQKEVFWKAAKPMRKNLTLDMIKKEQNYQPIDEKTFFEKAAKVEVEEPLDDLLAMLTP

Secondary structure (DSSP, 8-state):
--HHHHHHHHHHHHHHHHT---HHHHHHHHHHHHHHHHHHHHHHH-PPPPS---HHHHHHHTT--PPPHHHHHHHHHHH-----HHHHHHTT--

Mean predicted aligned error: 15.05 Å

Radius of gyration: 28.86 Å; Cα contacts (8 Å, |Δi|>4): 7; chains: 1; bounding box: 71×31×65 Å

pLDDT: mean 82.9, std 8.74, range [44.25, 93.44]

Solvent-accessible surface area (backbone atoms only — not comparable to full-atom values): 5953 Å² total; per-residue (Å²): 142,73,64,68,64,54,54,52,53,53,51,52,51,52,55,54,59,72,67,57,90,48,69,67,63,52,53,55,52,51,54,54,52,48,54,52,53,49,49,54,50,50,58,70,67,54,74,75,85,70,92,77,79,53,72,68,58,52,39,62,75,66,65,64,74,84,76,54,70,66,63,49,52,60,50,55,61,72,65,63,83,80,74,59,68,68,62,61,52,53,75,76,52,134